Protein AF-A0A964D6T7-F1 (afdb_monomer)

Foldseek 3Di:
DPPVLVVLVVLQQLDDPVLSVVLCVQCPDLVVDPALVSVCVQQQLAFDWDDDPPDTDGHHRRPNYDPSNLVSLLNSLVRNCVRDVDAPSNVQLVVCCVVPNNVVSSSVSSSVVSRVSSCCVVVVDHDDRPPDDPPPDPPPPPDDPDDPDDPVNVVVVCVVVPDDDDDPDDD

pLDDT: mean 71.52, std 14.64, range [34.94, 91.56]

Sequence (171 aa):
MRYCTYRTYSVLPGIGFVTGSTELAEIGNIKDFKTPDKLAAWTGIVSSVYQSADKLNTGKIARRGSKHLRWILVEIAQASIKVKRRTKFTTFFQRIKTRQGFKKAIVALARKILCILHHFLTNIEPYKENDETPIKNLKLPKDKVSNIMTADEMIKILSDAGYVVSKPVMG

Solvent-accessible surface area (backbone atoms only — not comparable to full-atom values): 10331 Å² total; per-residue (Å²): 143,78,69,68,62,55,64,56,56,54,62,46,74,35,48,48,74,67,56,46,52,51,48,48,63,73,61,59,62,68,79,80,44,90,44,47,64,55,46,37,51,53,43,18,59,36,61,30,72,48,75,52,103,90,46,82,45,79,54,62,63,48,69,77,23,53,69,65,58,41,49,45,39,45,50,28,36,54,36,28,44,69,77,40,84,85,38,76,64,34,56,52,31,49,63,36,26,79,76,66,33,63,74,56,16,42,45,54,40,22,45,51,51,52,36,52,48,46,52,34,73,71,67,72,55,76,81,74,82,72,88,58,74,81,74,73,73,80,75,68,77,89,67,74,98,77,72,94,74,51,73,68,59,53,52,50,55,40,44,76,72,69,49,89,87,76,80,82,82,82,128

Mean predicted aligned error: 15.22 Å

Structure (mmCIF, N/CA/C/O backbone):
data_AF-A0A964D6T7-F1
#
_entry.id   AF-A0A964D6T7-F1
#
loop_
_atom_site.group_PDB
_atom_site.id
_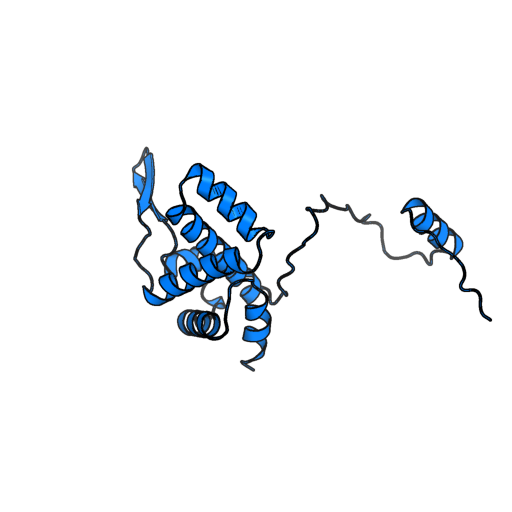atom_site.type_symbol
_atom_site.label_atom_id
_atom_site.label_alt_id
_atom_site.label_comp_id
_atom_site.label_asym_id
_atom_site.label_entity_id
_atom_site.label_seq_id
_atom_site.pdbx_PDB_ins_code
_atom_site.Cartn_x
_atom_site.Cartn_y
_atom_site.Cartn_z
_atom_site.occupancy
_atom_site.B_iso_or_equiv
_atom_site.auth_seq_id
_atom_site.auth_comp_id
_atom_site.auth_asym_id
_atom_site.auth_atom_id
_atom_site.pdbx_PDB_model_num
ATOM 1 N N . MET A 1 1 ? 11.730 -16.625 -19.077 1.00 40.66 1 MET A N 1
ATOM 2 C CA . MET A 1 1 ? 11.435 -15.177 -19.206 1.00 40.66 1 MET A CA 1
ATOM 3 C C . MET A 1 1 ? 10.850 -14.623 -17.892 1.00 40.66 1 MET A C 1
ATOM 5 O O . MET A 1 1 ? 9.693 -14.243 -17.852 1.00 40.66 1 MET A O 1
ATOM 9 N N . ARG A 1 2 ? 11.605 -14.644 -16.776 1.00 37.12 2 ARG A N 1
ATOM 10 C CA . ARG A 1 2 ? 11.097 -14.283 -15.424 1.00 37.12 2 ARG A CA 1
ATOM 11 C C . ARG A 1 2 ? 11.781 -13.060 -14.784 1.00 37.12 2 ARG A C 1
ATOM 13 O O . ARG A 1 2 ? 11.331 -12.589 -13.753 1.00 37.12 2 ARG A O 1
ATOM 20 N N . TYR A 1 3 ? 12.829 -12.515 -15.409 1.00 37.66 3 TYR A N 1
ATOM 21 C CA . TYR A 1 3 ? 13.663 -11.458 -14.815 1.00 37.66 3 TYR A CA 1
ATOM 22 C C . TYR A 1 3 ? 13.250 -10.024 -15.197 1.00 37.66 3 TYR A C 1
ATOM 24 O O . TYR A 1 3 ? 13.625 -9.076 -14.514 1.00 37.66 3 TYR A O 1
ATOM 32 N N . CYS A 1 4 ? 12.447 -9.841 -16.255 1.00 44.97 4 CYS A N 1
ATOM 33 C CA . CYS A 1 4 ? 12.039 -8.506 -16.718 1.00 44.97 4 CYS A CA 1
ATOM 34 C C . CYS A 1 4 ? 11.022 -7.843 -15.768 1.00 44.97 4 CYS A C 1
ATOM 36 O O . CYS A 1 4 ? 11.041 -6.630 -15.579 1.00 44.97 4 CYS A O 1
ATOM 38 N N . THR A 1 5 ? 10.191 -8.644 -15.092 1.00 51.50 5 THR A N 1
ATOM 39 C CA . THR A 1 5 ? 9.150 -8.162 -14.174 1.00 51.50 5 THR A CA 1
ATOM 40 C C . THR A 1 5 ? 9.734 -7.411 -12.976 1.00 51.50 5 THR A C 1
ATOM 42 O O . THR A 1 5 ? 9.203 -6.376 -12.585 1.00 51.50 5 THR A O 1
ATOM 45 N N . TYR A 1 6 ? 10.864 -7.879 -12.430 1.00 53.28 6 TYR A N 1
ATOM 46 C CA . TYR A 1 6 ? 11.505 -7.266 -11.261 1.00 53.28 6 TYR A CA 1
ATOM 47 C C . TYR A 1 6 ? 12.082 -5.868 -11.558 1.00 53.28 6 TYR A C 1
ATOM 49 O O . TYR A 1 6 ? 12.029 -4.968 -10.714 1.00 53.28 6 TYR A O 1
ATOM 57 N N . ARG A 1 7 ? 12.602 -5.653 -12.775 1.00 51.41 7 ARG A N 1
ATOM 58 C CA . ARG A 1 7 ? 13.168 -4.356 -13.176 1.00 51.41 7 ARG A CA 1
ATOM 59 C C . ARG A 1 7 ? 12.097 -3.263 -13.204 1.00 51.41 7 ARG A C 1
ATOM 61 O O . ARG A 1 7 ? 12.364 -2.150 -12.769 1.00 51.41 7 ARG A O 1
ATOM 68 N N . THR A 1 8 ? 10.882 -3.602 -13.634 1.00 54.16 8 THR A N 1
ATOM 69 C CA . THR A 1 8 ? 9.719 -2.699 -13.601 1.00 54.16 8 THR A CA 1
ATOM 70 C C . THR A 1 8 ? 9.175 -2.525 -12.178 1.00 54.16 8 THR A C 1
ATOM 72 O O . THR A 1 8 ? 8.768 -1.431 -11.796 1.00 54.16 8 THR A O 1
ATOM 75 N N . TYR A 1 9 ? 9.237 -3.582 -11.364 1.00 59.66 9 TYR A N 1
ATOM 76 C CA . TYR A 1 9 ? 8.823 -3.590 -9.956 1.00 59.66 9 TYR A CA 1
ATOM 77 C C . TYR A 1 9 ? 9.661 -2.643 -9.073 1.00 59.66 9 TYR A C 1
ATOM 79 O O . TYR A 1 9 ? 9.140 -1.996 -8.168 1.00 59.66 9 TYR A O 1
ATOM 87 N N . SER A 1 10 ? 10.953 -2.510 -9.387 1.00 59.25 10 SER A N 1
ATOM 88 C CA . SER A 1 10 ? 11.923 -1.667 -8.667 1.00 59.25 10 SER A CA 1
ATOM 89 C C . SER A 1 10 ? 11.761 -0.160 -8.910 1.00 59.25 10 SER A C 1
ATOM 91 O O . SER A 1 10 ? 12.436 0.639 -8.266 1.00 59.25 10 SER A O 1
ATOM 93 N N . VAL A 1 11 ? 10.895 0.253 -9.844 1.00 60.75 11 VAL A N 1
ATOM 94 C CA . VAL A 1 11 ? 10.669 1.675 -10.167 1.00 60.75 11 VAL A CA 1
ATOM 95 C C . VAL A 1 11 ? 9.814 2.364 -9.092 1.00 60.75 11 VAL A C 1
ATOM 97 O O . VAL A 1 11 ? 9.846 3.588 -8.955 1.00 60.75 11 VAL A O 1
ATOM 100 N N . LEU A 1 12 ? 9.061 1.596 -8.295 1.00 66.94 12 LEU A N 1
ATOM 101 C CA . LEU A 1 12 ? 8.277 2.150 -7.197 1.00 66.94 12 LEU A CA 1
ATOM 102 C C . LEU A 1 12 ? 9.190 2.521 -6.012 1.00 66.94 12 LEU A C 1
ATOM 104 O O . LEU A 1 12 ? 9.906 1.665 -5.485 1.00 66.94 12 LEU A O 1
ATOM 108 N N . PRO A 1 13 ? 9.156 3.782 -5.543 1.00 66.00 13 PRO A N 1
ATOM 109 C CA . PRO A 1 13 ? 9.958 4.206 -4.404 1.00 66.00 13 PRO A CA 1
ATOM 110 C C . PRO A 1 13 ? 9.546 3.416 -3.158 1.00 66.00 13 PRO A C 1
ATOM 112 O O . PRO A 1 13 ? 8.362 3.325 -2.858 1.00 66.00 13 PRO A O 1
ATOM 115 N N . GLY A 1 14 ? 10.519 2.875 -2.421 1.00 65.25 14 GLY A N 1
ATOM 116 C CA . GLY A 1 14 ? 10.283 2.118 -1.184 1.00 65.25 14 GLY A CA 1
ATOM 117 C C . GLY A 1 14 ? 10.227 0.598 -1.343 1.00 65.25 14 GLY A C 1
ATOM 118 O O . GLY A 1 14 ? 10.168 -0.105 -0.336 1.00 65.25 14 GLY A O 1
ATOM 119 N N . ILE A 1 15 ? 10.293 0.080 -2.570 1.00 72.25 15 ILE A N 1
ATOM 120 C CA . ILE A 1 15 ? 10.416 -1.356 -2.822 1.00 72.25 15 ILE A CA 1
ATOM 121 C C . ILE A 1 15 ? 11.897 -1.724 -2.956 1.00 72.25 15 ILE A C 1
ATOM 123 O O . ILE A 1 15 ? 12.601 -1.207 -3.819 1.00 72.25 15 ILE A O 1
ATOM 127 N N . GLY A 1 16 ? 12.368 -2.618 -2.086 1.00 67.50 16 GLY A N 1
ATOM 128 C CA . GLY A 1 16 ? 13.702 -3.209 -2.168 1.00 67.50 16 GLY A CA 1
ATOM 129 C C . GLY A 1 16 ? 13.670 -4.578 -2.848 1.00 67.50 16 GLY A C 1
ATOM 130 O O . GLY A 1 16 ? 12.607 -5.170 -3.031 1.00 67.50 16 GLY A O 1
ATOM 131 N N . PHE A 1 17 ? 14.849 -5.117 -3.164 1.00 65.06 17 PHE A N 1
ATOM 132 C CA . PHE A 1 17 ? 14.971 -6.416 -3.837 1.00 65.06 17 PHE A CA 1
ATOM 133 C C . PHE A 1 17 ? 14.304 -7.555 -3.080 1.00 65.06 17 PHE A C 1
ATOM 135 O O . PHE A 1 17 ? 13.515 -8.309 -3.649 1.00 65.06 17 PHE A O 1
ATOM 142 N N . VAL A 1 18 ? 14.575 -7.642 -1.782 1.00 68.69 18 VAL A N 1
ATOM 143 C CA . VAL A 1 18 ? 14.051 -8.711 -0.931 1.00 68.69 18 VAL A CA 1
ATOM 144 C C . VAL A 1 18 ? 12.543 -8.568 -0.754 1.00 68.69 18 VAL A C 1
ATOM 146 O O . VAL A 1 18 ? 11.806 -9.515 -1.000 1.00 68.69 18 VAL A O 1
ATOM 149 N N . THR A 1 19 ? 12.063 -7.374 -0.395 1.00 72.25 19 THR A N 1
ATOM 150 C CA . THR A 1 19 ? 10.634 -7.148 -0.147 1.00 72.25 19 THR A CA 1
ATOM 151 C C . THR A 1 19 ? 9.798 -7.342 -1.405 1.00 72.25 19 THR A C 1
ATOM 153 O O . THR A 1 19 ? 8.757 -7.991 -1.340 1.00 72.25 19 THR A O 1
ATOM 156 N N . GLY A 1 20 ? 10.276 -6.863 -2.555 1.00 71.56 20 GLY A N 1
ATOM 157 C CA . GLY A 1 20 ? 9.567 -7.038 -3.816 1.00 71.56 20 GLY A CA 1
ATOM 158 C C . GLY A 1 20 ? 9.584 -8.465 -4.350 1.00 71.56 20 GLY A C 1
ATOM 159 O O . GLY A 1 20 ? 8.570 -8.934 -4.860 1.00 71.56 20 GLY A O 1
ATOM 160 N N . SER A 1 21 ? 10.696 -9.186 -4.183 1.00 68.94 21 SER A N 1
ATOM 161 C CA . SER A 1 21 ? 10.772 -10.598 -4.579 1.00 68.94 21 SER A CA 1
ATOM 162 C C . SER A 1 21 ? 9.848 -11.467 -3.731 1.00 68.94 21 SER A C 1
ATOM 164 O O . SER A 1 21 ? 9.140 -12.309 -4.277 1.00 68.94 21 SER A O 1
ATOM 166 N N . THR A 1 22 ? 9.805 -11.237 -2.416 1.00 75.12 22 THR A N 1
ATOM 167 C CA . THR A 1 22 ? 8.916 -11.979 -1.514 1.00 75.12 22 THR A CA 1
ATOM 168 C C . THR A 1 22 ? 7.448 -11.657 -1.777 1.00 75.12 22 THR A C 1
ATOM 170 O O . THR A 1 22 ? 6.625 -12.565 -1.823 1.00 75.12 22 THR A O 1
ATOM 173 N N . GLU A 1 23 ? 7.103 -10.388 -2.007 1.00 77.06 23 GLU A N 1
ATOM 174 C CA . GLU A 1 23 ? 5.733 -10.001 -2.362 1.00 77.06 23 GLU A CA 1
ATOM 175 C C . GLU A 1 23 ? 5.283 -10.652 -3.679 1.00 77.06 23 GLU A C 1
ATOM 177 O O . GLU A 1 23 ? 4.196 -11.225 -3.745 1.00 77.06 23 GLU A O 1
ATOM 182 N N . LEU A 1 24 ? 6.136 -10.641 -4.707 1.00 75.81 24 LEU A N 1
ATOM 183 C CA . LEU A 1 24 ? 5.826 -11.270 -5.990 1.00 75.81 24 LEU A CA 1
ATOM 184 C C . LEU A 1 24 ? 5.732 -12.800 -5.879 1.00 75.81 24 LEU A C 1
ATOM 186 O O . LEU A 1 24 ? 4.875 -13.404 -6.523 1.00 75.81 24 LEU A O 1
ATOM 190 N N . ALA A 1 25 ? 6.578 -13.421 -5.053 1.00 79.50 25 ALA A N 1
ATOM 191 C CA . ALA A 1 25 ? 6.532 -14.857 -4.785 1.00 79.50 25 ALA A CA 1
ATOM 192 C C . ALA A 1 25 ? 5.236 -15.270 -4.068 1.00 79.50 25 ALA A C 1
ATOM 194 O O . ALA A 1 25 ? 4.655 -16.294 -4.414 1.00 79.50 25 ALA A O 1
ATOM 195 N N . GLU A 1 26 ? 4.763 -14.459 -3.119 1.00 79.88 26 GLU A N 1
ATOM 196 C CA . GLU A 1 26 ? 3.508 -14.696 -2.395 1.00 79.88 26 GLU A CA 1
ATOM 197 C C . GLU A 1 26 ? 2.277 -14.491 -3.287 1.00 79.88 26 GLU A C 1
ATOM 199 O O . GLU A 1 26 ? 1.319 -15.256 -3.198 1.00 79.88 26 GLU A O 1
ATOM 204 N N . ILE A 1 27 ? 2.280 -13.464 -4.145 1.00 79.62 27 ILE A N 1
ATOM 205 C CA . ILE A 1 27 ? 1.154 -13.178 -5.050 1.00 79.62 27 ILE A CA 1
ATOM 206 C C . ILE A 1 27 ? 1.074 -14.214 -6.180 1.00 79.62 27 ILE A C 1
ATOM 208 O O . ILE A 1 27 ? -0.023 -14.578 -6.605 1.00 79.62 27 ILE A O 1
ATOM 212 N N . GLY A 1 28 ? 2.217 -14.674 -6.694 1.00 80.50 28 GLY A N 1
ATOM 213 C CA . GLY A 1 28 ? 2.267 -15.591 -7.827 1.00 80.50 28 GLY A CA 1
ATOM 214 C C . GLY A 1 28 ? 1.758 -14.933 -9.113 1.00 80.50 28 GLY A C 1
ATOM 215 O O . GLY A 1 28 ? 2.404 -14.038 -9.664 1.00 80.50 28 GLY A O 1
ATOM 216 N N . ASN A 1 29 ? 0.611 -15.388 -9.628 1.00 80.50 29 ASN A N 1
ATOM 217 C CA . ASN A 1 29 ? 0.040 -14.867 -10.868 1.00 80.50 29 ASN A CA 1
ATOM 218 C C . ASN A 1 29 ? -0.932 -13.707 -10.607 1.00 80.50 29 ASN A C 1
ATOM 220 O O . ASN A 1 29 ? -2.089 -13.890 -10.237 1.00 80.50 29 ASN A O 1
ATOM 224 N N . ILE A 1 30 ? -0.487 -12.485 -10.900 1.00 76.88 30 ILE A N 1
ATOM 225 C CA . ILE A 1 30 ? -1.305 -11.274 -10.749 1.00 76.88 30 ILE A CA 1
ATOM 226 C C . ILE A 1 30 ? -2.604 -11.301 -11.580 1.00 76.88 30 ILE A C 1
ATOM 228 O O . ILE A 1 30 ? -3.581 -10.651 -11.208 1.00 76.88 30 ILE A O 1
ATOM 232 N N . LYS A 1 31 ? -2.635 -12.062 -12.688 1.00 76.69 31 LYS A N 1
ATOM 233 C CA . LYS A 1 31 ? -3.789 -12.139 -13.601 1.00 76.69 31 LYS A CA 1
ATOM 234 C C . LYS A 1 31 ? -5.008 -12.809 -12.965 1.00 76.69 31 LYS A C 1
ATOM 236 O O . LYS A 1 31 ? -6.125 -12.593 -13.433 1.00 76.69 31 LYS A O 1
ATOM 241 N N . ASP A 1 32 ? -4.814 -13.557 -11.882 1.00 81.00 32 ASP A N 1
ATOM 242 C CA . ASP A 1 32 ? -5.903 -14.199 -11.140 1.00 81.00 32 ASP A CA 1
ATOM 243 C C . ASP A 1 32 ? -6.781 -13.146 -10.433 1.00 81.00 32 ASP A C 1
ATOM 245 O O . ASP A 1 32 ? -7.976 -13.343 -10.182 1.00 81.00 32 ASP A O 1
ATOM 249 N N . PHE A 1 33 ? -6.222 -11.958 -10.187 1.00 82.81 33 PHE A N 1
ATOM 250 C CA . PHE A 1 33 ? -6.919 -10.829 -9.593 1.00 82.81 33 PHE A CA 1
ATOM 251 C C . PHE A 1 33 ? -7.428 -9.884 -10.686 1.00 82.81 33 PHE A C 1
ATOM 253 O O . PHE A 1 33 ? -6.718 -8.996 -11.144 1.00 82.81 33 PHE A O 1
ATOM 260 N N . LYS A 1 34 ? -8.707 -10.008 -11.062 1.00 81.56 34 LYS A N 1
ATOM 261 C CA . LYS A 1 34 ? -9.342 -9.111 -12.059 1.00 81.56 34 LYS A CA 1
ATOM 262 C C . LYS A 1 34 ? -9.369 -7.631 -11.652 1.00 81.56 34 LYS A C 1
ATOM 264 O O . LYS A 1 34 ? -9.499 -6.761 -12.501 1.00 81.56 34 LYS A O 1
ATOM 269 N N . THR A 1 35 ? -9.313 -7.344 -10.353 1.00 84.62 35 THR A N 1
ATOM 270 C CA . THR A 1 35 ? -9.430 -5.984 -9.808 1.00 84.62 35 THR A CA 1
ATOM 271 C C . THR A 1 35 ? -8.445 -5.790 -8.658 1.00 84.62 35 THR A C 1
ATOM 273 O O . THR A 1 35 ? -8.312 -6.708 -7.838 1.00 84.62 35 THR A O 1
ATOM 276 N N . PRO A 1 36 ? -7.861 -4.591 -8.499 1.00 83.44 36 PRO A N 1
ATOM 277 C CA . PRO A 1 36 ? -6.925 -4.280 -7.414 1.00 83.44 36 PRO A CA 1
ATOM 278 C C . PRO A 1 36 ? -7.557 -4.453 -6.025 1.00 83.44 36 PRO A C 1
ATOM 280 O O . PRO A 1 36 ? -6.880 -4.829 -5.072 1.00 83.44 36 PRO A O 1
ATOM 283 N N . ASP A 1 37 ? -8.869 -4.239 -5.897 1.00 83.38 37 ASP A N 1
ATOM 284 C CA . ASP A 1 37 ? -9.580 -4.407 -4.628 1.00 83.38 37 ASP A CA 1
ATOM 285 C C . ASP A 1 37 ? -9.656 -5.868 -4.181 1.00 83.38 37 ASP A C 1
ATOM 287 O O . ASP A 1 37 ? -9.572 -6.144 -2.985 1.00 83.38 37 ASP A O 1
ATOM 291 N N . LYS A 1 38 ? -9.741 -6.813 -5.128 1.00 84.94 38 LYS A N 1
ATOM 292 C CA . LYS A 1 38 ? -9.671 -8.251 -4.826 1.00 84.94 38 LYS A CA 1
ATOM 293 C C . LYS A 1 38 ? -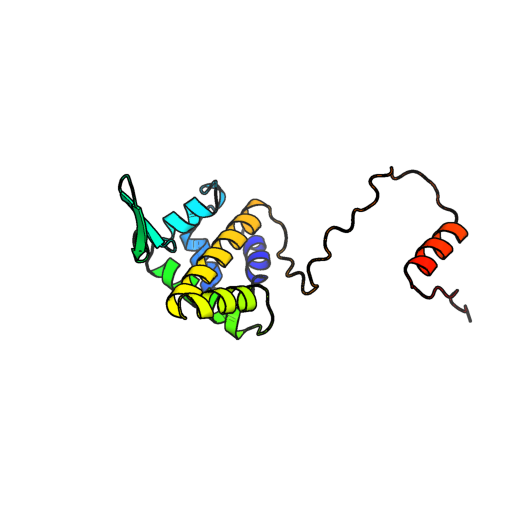8.289 -8.629 -4.314 1.00 84.94 38 LYS A C 1
ATOM 295 O O . LYS A 1 38 ? -8.201 -9.351 -3.326 1.00 84.94 38 LYS A O 1
ATOM 300 N N . LEU A 1 39 ? -7.235 -8.088 -4.927 1.00 84.75 39 LEU A N 1
ATOM 301 C CA . LEU A 1 39 ? -5.871 -8.269 -4.438 1.00 84.75 39 LEU A CA 1
ATOM 302 C C . LEU A 1 39 ? -5.724 -7.682 -3.026 1.00 84.75 39 LEU A C 1
ATOM 304 O O . LEU A 1 39 ? -5.269 -8.368 -2.120 1.00 84.75 39 LEU A O 1
ATOM 308 N N . ALA A 1 40 ? -6.190 -6.453 -2.793 1.00 84.06 40 ALA A N 1
ATOM 309 C CA . ALA A 1 40 ? -6.117 -5.812 -1.480 1.00 84.06 40 ALA A CA 1
ATOM 310 C C . ALA A 1 40 ? -6.926 -6.548 -0.392 1.00 84.06 40 ALA A C 1
ATOM 312 O O . ALA A 1 40 ? -6.505 -6.616 0.769 1.00 84.06 40 ALA A O 1
ATOM 313 N N . ALA A 1 41 ? -8.088 -7.100 -0.748 1.00 83.19 41 ALA A N 1
ATOM 314 C CA . ALA A 1 41 ? -8.885 -7.932 0.147 1.00 83.19 41 ALA A CA 1
ATOM 315 C C . ALA A 1 41 ? -8.168 -9.253 0.465 1.00 83.19 41 ALA A C 1
ATOM 317 O O . ALA A 1 41 ? -8.122 -9.649 1.631 1.00 83.19 41 ALA A O 1
ATOM 318 N N . TRP A 1 42 ? -7.555 -9.882 -0.544 1.00 84.19 42 TRP A N 1
ATOM 319 C CA . TRP A 1 42 ? -6.789 -11.121 -0.405 1.00 84.19 42 TRP A CA 1
ATOM 320 C C . TRP A 1 42 ? -5.531 -10.941 0.457 1.00 84.19 42 TRP A C 1
ATOM 322 O O . TRP A 1 42 ? -5.300 -11.729 1.372 1.00 84.19 42 TRP A O 1
ATOM 332 N N . THR A 1 43 ? -4.779 -9.847 0.280 1.00 81.50 43 THR A N 1
ATOM 333 C CA . THR A 1 43 ? -3.641 -9.508 1.161 1.00 81.50 43 THR A CA 1
ATOM 334 C C . THR A 1 43 ? -4.084 -9.121 2.576 1.00 81.50 43 THR A C 1
ATOM 336 O O . THR A 1 43 ? -3.299 -9.134 3.528 1.00 81.50 43 THR A O 1
ATOM 339 N N . GLY A 1 44 ? -5.364 -8.784 2.751 1.00 81.69 44 GLY A N 1
ATOM 340 C CA . GLY A 1 44 ? -5.933 -8.387 4.030 1.00 81.69 44 GLY A CA 1
ATOM 341 C C . GLY A 1 44 ? -5.450 -7.016 4.498 1.00 81.69 44 GLY A C 1
ATOM 342 O O . GLY A 1 44 ? -5.441 -6.773 5.706 1.00 81.69 44 GLY A O 1
ATOM 343 N N . ILE A 1 45 ? -5.037 -6.125 3.590 1.00 81.56 45 ILE A N 1
ATOM 344 C CA . ILE A 1 45 ? -4.644 -4.743 3.927 1.00 81.56 45 ILE A CA 1
ATOM 345 C C . ILE A 1 45 ? -5.835 -3.772 3.976 1.00 81.56 45 ILE A C 1
ATOM 347 O O . ILE A 1 45 ? -5.706 -2.612 4.366 1.00 81.56 45 ILE A O 1
ATOM 351 N N . VAL A 1 46 ? -7.020 -4.261 3.614 1.00 75.56 46 VAL A N 1
ATOM 352 C CA . VAL A 1 46 ? -8.284 -3.523 3.644 1.00 75.56 46 VAL A CA 1
ATOM 353 C C . VAL A 1 46 ? -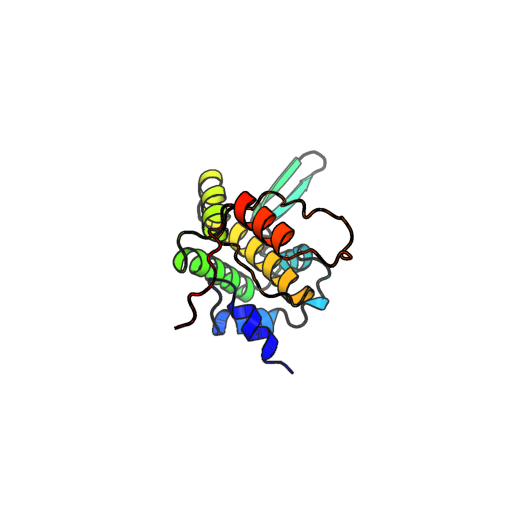8.855 -3.479 5.066 1.00 75.56 46 VAL A C 1
ATOM 355 O O . VAL A 1 46 ? -8.745 -4.433 5.841 1.00 75.56 46 VAL A O 1
ATOM 358 N N . SER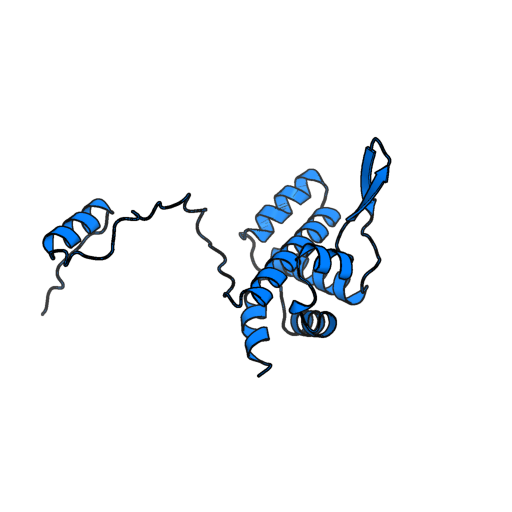 A 1 47 ? -9.468 -2.352 5.429 1.00 63.12 47 SER A N 1
ATOM 359 C CA . SER A 1 47 ? -10.262 -2.223 6.651 1.00 63.12 47 SER A CA 1
ATOM 360 C C . SER A 1 47 ? -11.532 -3.063 6.549 1.00 63.12 47 SER A C 1
ATOM 362 O O . SER A 1 47 ? -12.230 -2.999 5.543 1.00 63.12 47 SER A O 1
ATOM 364 N N . SER A 1 48 ? -11.853 -3.817 7.596 1.00 57.81 48 SER A N 1
ATOM 365 C CA . SER A 1 48 ? -13.118 -4.543 7.691 1.00 57.81 48 SER A CA 1
ATOM 366 C C . SER A 1 48 ? -14.269 -3.544 7.662 1.00 57.81 48 SER A C 1
ATOM 368 O O . SER A 1 48 ? -14.290 -2.619 8.471 1.00 57.81 48 SER A O 1
ATOM 370 N N . VAL A 1 49 ? -15.219 -3.720 6.751 1.00 59.12 49 VAL A N 1
ATOM 371 C CA . VAL A 1 49 ? -16.450 -2.924 6.713 1.00 59.12 49 VAL A CA 1
ATOM 372 C C . VAL A 1 49 ? -17.557 -3.762 7.342 1.00 59.12 49 VAL A C 1
ATOM 374 O O . VAL A 1 49 ? -17.782 -4.893 6.923 1.00 59.12 49 VAL A O 1
ATOM 377 N N . TYR A 1 50 ? -18.204 -3.222 8.370 1.00 52.34 50 TYR A N 1
ATOM 378 C CA . TYR A 1 50 ? -19.422 -3.765 8.960 1.00 52.34 50 TYR A CA 1
ATOM 379 C C . TYR A 1 50 ? -20.583 -2.893 8.491 1.00 52.34 50 TYR A C 1
ATOM 381 O O . TYR A 1 50 ? -20.662 -1.719 8.852 1.00 52.34 50 TYR A O 1
ATOM 389 N N . GLN A 1 51 ? -21.449 -3.461 7.658 1.00 43.28 51 GLN A N 1
ATOM 390 C CA . GLN A 1 51 ? -22.653 -2.806 7.163 1.00 43.28 51 GLN A CA 1
ATOM 391 C C . GLN A 1 51 ? -23.862 -3.473 7.821 1.00 43.28 51 GLN A C 1
ATOM 393 O O . GLN A 1 51 ? -24.167 -4.625 7.521 1.00 43.28 51 GLN A O 1
ATOM 398 N N . SER A 1 52 ? -24.519 -2.770 8.742 1.00 60.09 52 SER A N 1
ATOM 399 C CA . SER A 1 52 ? -25.896 -3.080 9.143 1.00 60.09 52 SER A CA 1
ATOM 400 C C . SER A 1 52 ? -26.848 -2.211 8.318 1.00 60.09 52 SER A C 1
ATOM 402 O O . SER A 1 52 ? -26.410 -1.205 7.762 1.00 60.09 52 SER A O 1
ATOM 404 N N . ALA A 1 53 ? -28.122 -2.607 8.212 1.00 55.53 53 ALA A N 1
ATOM 405 C CA . ALA A 1 53 ? -29.117 -2.049 7.283 1.00 55.53 53 ALA A CA 1
ATOM 406 C C . ALA A 1 53 ? -29.188 -0.507 7.215 1.00 55.53 53 ALA A C 1
ATOM 408 O O . ALA A 1 53 ? -29.591 0.017 6.186 1.00 55.53 53 ALA A O 1
ATOM 409 N N . ASP A 1 54 ? -28.743 0.201 8.260 1.00 61.53 54 ASP A N 1
ATOM 410 C CA . ASP A 1 54 ? -28.788 1.664 8.347 1.00 61.53 54 ASP A CA 1
ATOM 411 C C . ASP A 1 54 ? -27.438 2.331 8.722 1.00 61.53 54 ASP A C 1
ATOM 413 O O . ASP A 1 54 ? -27.345 3.550 8.852 1.00 61.53 54 ASP A O 1
ATOM 417 N N . LYS A 1 55 ? -26.346 1.565 8.912 1.00 53.12 55 LYS A N 1
ATOM 418 C CA . LYS A 1 55 ? -25.025 2.123 9.284 1.00 53.12 55 LYS A CA 1
ATOM 419 C C . LYS A 1 55 ? -23.844 1.395 8.641 1.00 53.12 55 LYS A C 1
ATOM 421 O O . LYS A 1 55 ? -23.668 0.185 8.780 1.00 53.12 55 LYS A O 1
ATOM 426 N N . LEU A 1 56 ? -22.961 2.186 8.026 1.00 66.06 56 LEU A N 1
ATOM 427 C CA . LEU A 1 56 ? -21.656 1.767 7.512 1.00 66.06 56 LEU A CA 1
ATOM 428 C C . LEU A 1 56 ? -20.553 2.066 8.532 1.00 66.06 56 LEU A C 1
ATOM 430 O O . LEU A 1 56 ? -20.066 3.193 8.629 1.00 66.06 56 LEU A O 1
ATOM 434 N N . ASN A 1 57 ? -20.108 1.043 9.259 1.00 61.50 57 ASN A N 1
ATOM 435 C CA . ASN A 1 57 ? -19.015 1.159 10.220 1.00 61.50 57 ASN A CA 1
ATOM 436 C C . ASN A 1 57 ? -17.731 0.526 9.668 1.00 61.50 57 ASN A C 1
ATOM 438 O O . ASN A 1 57 ? -17.640 -0.681 9.454 1.00 61.50 57 ASN A O 1
ATOM 442 N N . THR A 1 58 ? -16.691 1.340 9.477 1.00 67.62 58 THR A N 1
ATOM 443 C CA . THR A 1 58 ? -15.355 0.846 9.106 1.00 67.62 58 THR A CA 1
ATOM 444 C C . THR A 1 58 ? -14.558 0.487 10.363 1.00 67.62 58 THR A C 1
ATOM 446 O O . THR A 1 58 ? -14.218 1.354 11.167 1.00 67.62 58 THR A O 1
ATOM 449 N N . GLY A 1 59 ? -14.261 -0.801 10.532 1.00 68.62 59 GLY A N 1
ATOM 450 C CA . GLY A 1 59 ? -13.564 -1.379 11.677 1.00 68.62 59 GLY A CA 1
ATOM 451 C C . GLY A 1 59 ? -12.063 -1.617 11.460 1.00 68.62 59 GLY A C 1
ATOM 452 O O . GLY A 1 59 ? -11.389 -0.957 10.668 1.00 68.62 59 GLY A O 1
ATOM 453 N N . LYS A 1 60 ? -11.515 -2.578 12.215 1.00 72.50 60 LYS A N 1
ATOM 454 C CA . LYS A 1 60 ? -10.090 -2.963 12.177 1.00 72.50 60 LYS A CA 1
ATOM 455 C C . LYS A 1 60 ? -9.718 -3.606 10.833 1.00 72.50 60 LYS A C 1
ATOM 457 O O . LYS A 1 60 ? -10.576 -4.028 10.072 1.00 72.50 60 LYS A O 1
ATOM 462 N N . ILE A 1 61 ? -8.421 -3.703 10.548 1.00 73.50 61 ILE A N 1
ATOM 463 C CA . ILE A 1 61 ? -7.892 -4.355 9.339 1.00 73.50 61 ILE A CA 1
ATOM 464 C C . ILE A 1 61 ? -8.403 -5.804 9.259 1.00 73.50 61 ILE A C 1
ATOM 466 O O . ILE A 1 61 ? -8.322 -6.530 10.251 1.00 73.50 61 ILE A O 1
ATOM 470 N N . ALA A 1 62 ? -8.882 -6.234 8.089 1.00 66.81 62 ALA A N 1
ATOM 471 C CA . ALA A 1 62 ? -9.694 -7.440 7.898 1.00 66.81 62 ALA A CA 1
ATOM 472 C C . ALA A 1 62 ? -9.004 -8.789 8.203 1.00 66.81 62 ALA A C 1
ATOM 474 O O . ALA A 1 62 ? -9.647 -9.820 8.081 1.00 66.81 62 ALA A O 1
ATOM 475 N N . ARG A 1 63 ? -7.723 -8.816 8.610 1.00 71.69 63 ARG A N 1
ATOM 476 C CA . ARG A 1 63 ? -6.951 -9.993 9.099 1.00 71.69 63 ARG A CA 1
ATOM 477 C C . ARG A 1 63 ? -6.979 -11.308 8.294 1.00 71.69 63 ARG A C 1
ATOM 479 O O . ARG A 1 63 ? -6.185 -12.169 8.629 1.00 71.69 63 ARG A O 1
ATOM 486 N N . ARG A 1 64 ? -7.699 -11.401 7.175 1.00 71.94 64 ARG A N 1
ATOM 487 C CA . ARG A 1 64 ? -7.942 -12.634 6.410 1.00 71.94 64 ARG A CA 1
ATOM 488 C C . ARG A 1 64 ? -6.779 -13.111 5.522 1.00 71.94 64 ARG A C 1
ATOM 490 O O . ARG A 1 64 ? -6.759 -14.278 5.171 1.00 71.94 64 ARG A O 1
ATOM 497 N N . GLY A 1 65 ? -5.832 -12.230 5.187 1.00 74.94 65 GLY A N 1
ATOM 498 C CA . GLY A 1 65 ? -4.667 -12.538 4.341 1.00 74.94 65 GLY A CA 1
ATOM 499 C C . GLY A 1 65 ? -3.366 -12.837 5.095 1.00 74.94 65 GLY A C 1
ATOM 500 O O . GLY A 1 65 ? -3.294 -12.696 6.322 1.00 74.94 65 GLY A O 1
ATOM 501 N N . SER A 1 66 ? -2.311 -13.172 4.342 1.00 81.50 66 SER A N 1
ATOM 502 C CA . SER A 1 66 ? -0.963 -13.474 4.855 1.00 81.50 66 SER A CA 1
ATOM 503 C C . SER A 1 66 ? -0.440 -12.374 5.792 1.00 81.50 66 SER A C 1
ATOM 505 O O . SER A 1 66 ? -0.451 -11.176 5.483 1.00 81.50 66 SER A O 1
ATOM 507 N N . LYS A 1 67 ? 0.009 -12.769 6.992 1.00 83.31 67 LYS A N 1
ATOM 508 C CA . LYS A 1 67 ? 0.619 -11.843 7.964 1.00 83.31 67 LYS A CA 1
ATOM 509 C C . LYS A 1 67 ? 1.939 -11.288 7.426 1.00 83.31 67 LYS A C 1
ATOM 511 O O . LYS A 1 67 ? 2.222 -10.113 7.649 1.00 83.31 67 LYS A O 1
ATOM 516 N N . HIS A 1 68 ? 2.698 -12.123 6.717 1.00 83.62 68 HIS A N 1
ATOM 517 C CA . HIS A 1 68 ? 4.000 -11.776 6.162 1.00 83.62 68 HIS A CA 1
ATOM 518 C C . HIS A 1 68 ? 3.857 -10.738 5.045 1.00 83.62 68 HIS A C 1
ATOM 520 O O . HIS A 1 68 ? 4.447 -9.663 5.124 1.00 83.62 68 HIS A O 1
ATOM 526 N N . LEU A 1 69 ? 2.950 -10.983 4.097 1.00 82.75 69 LEU A N 1
ATOM 527 C CA . LEU A 1 69 ? 2.664 -10.065 2.992 1.00 82.75 69 LEU A CA 1
ATOM 528 C C . LEU A 1 69 ? 2.224 -8.679 3.478 1.00 82.75 69 LEU A C 1
ATOM 530 O O . LEU A 1 69 ? 2.668 -7.641 2.995 1.00 82.75 69 LEU A O 1
ATOM 534 N N . ARG A 1 70 ? 1.380 -8.649 4.508 1.00 86.94 70 ARG A N 1
ATOM 535 C CA . ARG A 1 70 ? 0.904 -7.400 5.105 1.00 86.94 70 ARG A CA 1
ATOM 536 C C . ARG A 1 70 ? 2.008 -6.630 5.822 1.00 86.94 70 ARG A C 1
ATOM 538 O O . ARG A 1 70 ? 1.990 -5.402 5.811 1.00 86.94 70 ARG A O 1
ATOM 545 N N . TRP A 1 71 ? 2.931 -7.340 6.470 1.00 87.19 71 TRP A N 1
ATOM 546 C CA . TRP A 1 71 ? 4.098 -6.730 7.098 1.00 87.19 71 TRP A CA 1
ATOM 547 C C . TRP A 1 71 ? 5.027 -6.124 6.040 1.00 87.19 71 TRP A C 1
ATOM 549 O O . TRP A 1 71 ? 5.373 -4.951 6.159 1.00 87.19 71 TRP A O 1
ATOM 559 N N . ILE A 1 72 ? 5.307 -6.859 4.958 1.00 86.81 72 ILE A N 1
ATOM 560 C CA . ILE A 1 72 ? 6.102 -6.369 3.821 1.00 86.81 72 ILE A CA 1
ATOM 561 C C . ILE A 1 72 ? 5.487 -5.100 3.222 1.00 86.81 72 ILE A C 1
ATOM 563 O O . ILE A 1 72 ? 6.178 -4.098 3.061 1.00 86.81 72 ILE A O 1
ATOM 567 N N . LEU A 1 73 ? 4.179 -5.100 2.960 1.00 85.94 73 LEU A N 1
ATOM 568 C CA . LEU A 1 73 ? 3.469 -3.939 2.413 1.00 85.94 73 LEU A CA 1
ATOM 569 C C . LEU A 1 73 ? 3.562 -2.698 3.313 1.00 85.94 73 LEU A C 1
ATOM 571 O O . LEU A 1 73 ? 3.666 -1.567 2.832 1.00 85.94 73 LEU A O 1
ATOM 575 N N . VAL A 1 74 ? 3.520 -2.898 4.631 1.00 88.75 74 VAL A N 1
ATOM 576 C CA . VAL A 1 74 ? 3.706 -1.819 5.607 1.00 88.75 74 VAL A CA 1
ATOM 577 C C . VAL A 1 74 ? 5.141 -1.296 5.573 1.00 88.75 74 VAL A C 1
ATOM 579 O O . VAL A 1 74 ? 5.328 -0.078 5.605 1.00 88.75 74 VAL A O 1
ATOM 582 N N . GLU A 1 75 ? 6.131 -2.180 5.473 1.00 88.06 75 GLU A N 1
ATOM 583 C CA . GLU A 1 75 ? 7.543 -1.801 5.386 1.00 88.06 75 GLU A CA 1
ATOM 584 C C . GLU A 1 75 ? 7.827 -1.008 4.106 1.00 88.06 75 GLU A C 1
ATOM 586 O O . GLU A 1 75 ? 8.410 0.075 4.163 1.00 88.06 75 GLU A O 1
ATOM 591 N N . ILE A 1 76 ? 7.298 -1.469 2.969 1.00 86.12 76 ILE A N 1
ATOM 592 C CA . ILE A 1 76 ? 7.370 -0.765 1.683 1.00 86.12 76 ILE A CA 1
ATOM 593 C C . ILE A 1 76 ? 6.771 0.638 1.806 1.00 86.12 76 ILE A C 1
ATOM 595 O O . ILE A 1 76 ? 7.389 1.621 1.393 1.00 8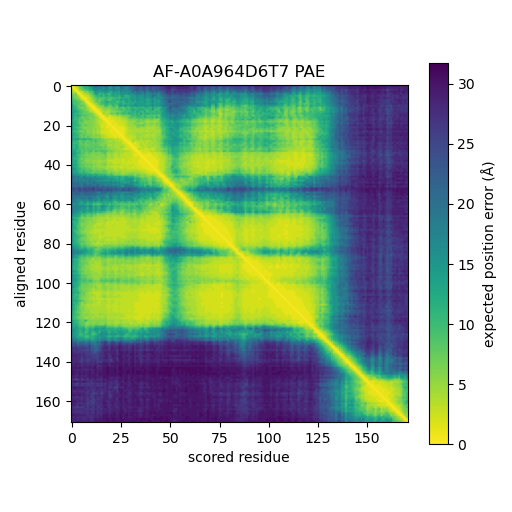6.12 76 ILE A O 1
ATOM 599 N N . ALA A 1 77 ? 5.590 0.771 2.416 1.00 87.62 77 ALA A N 1
ATOM 600 C CA . ALA A 1 77 ? 4.952 2.072 2.605 1.00 87.62 77 ALA A CA 1
ATOM 601 C C . ALA A 1 77 ? 5.786 3.010 3.494 1.00 87.62 77 ALA A C 1
ATOM 603 O O . ALA A 1 77 ? 5.893 4.202 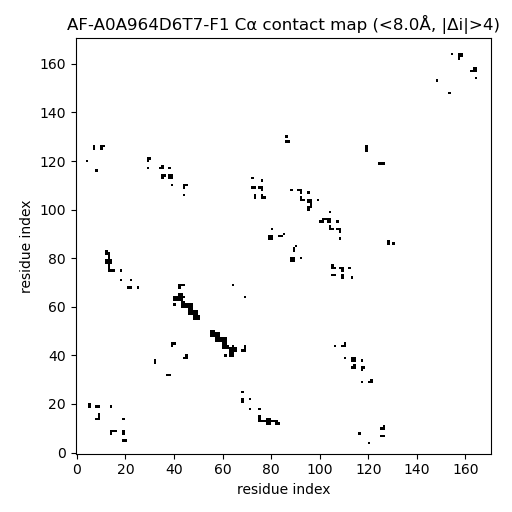3.200 1.00 87.62 77 ALA A O 1
ATOM 604 N N . GLN A 1 78 ? 6.406 2.495 4.559 1.00 88.31 78 GLN A N 1
ATOM 605 C CA . GLN A 1 78 ? 7.302 3.290 5.402 1.00 88.31 78 GLN A CA 1
ATOM 606 C C . GLN A 1 78 ? 8.567 3.719 4.656 1.00 88.31 78 GLN A C 1
ATOM 608 O O . GLN A 1 78 ? 8.953 4.890 4.730 1.00 88.31 78 GLN A O 1
ATOM 613 N N . ALA A 1 79 ? 9.189 2.800 3.919 1.00 85.81 79 ALA A N 1
ATOM 614 C CA . ALA A 1 79 ? 10.355 3.085 3.095 1.00 85.81 79 ALA A CA 1
ATOM 615 C C . ALA A 1 79 ? 10.031 4.138 2.023 1.00 85.81 79 ALA A C 1
ATOM 617 O O . ALA A 1 79 ? 10.782 5.097 1.862 1.00 85.81 79 ALA A O 1
ATOM 618 N N . SER A 1 80 ? 8.862 4.045 1.381 1.00 82.56 80 SER A N 1
ATOM 619 C CA . SER A 1 80 ? 8.396 4.994 0.353 1.00 82.56 80 SER A CA 1
ATOM 620 C C . SER A 1 80 ? 8.402 6.445 0.847 1.00 82.56 80 SER A C 1
ATOM 622 O O . SER A 1 80 ? 8.794 7.357 0.120 1.00 82.56 80 SER A O 1
ATOM 624 N N . ILE A 1 81 ? 7.992 6.661 2.102 1.00 83.69 81 ILE A N 1
ATOM 625 C CA . ILE A 1 81 ? 7.946 7.989 2.733 1.00 83.69 81 ILE A CA 1
ATOM 626 C C . ILE A 1 81 ? 9.357 8.481 3.100 1.00 83.69 81 ILE A C 1
ATOM 628 O O . ILE A 1 81 ? 9.624 9.684 3.060 1.00 83.69 81 ILE A O 1
ATOM 632 N N . LYS A 1 82 ? 10.263 7.568 3.477 1.00 80.56 82 LYS A N 1
ATOM 633 C CA . LYS A 1 82 ? 11.638 7.897 3.893 1.00 80.56 82 LYS A CA 1
ATOM 634 C C . LYS A 1 82 ? 12.544 8.234 2.706 1.00 80.56 82 LYS A C 1
ATOM 636 O O . LYS A 1 82 ? 13.324 9.176 2.810 1.00 80.56 82 LYS A O 1
ATOM 641 N N . VAL A 1 83 ? 12.431 7.492 1.602 1.00 72.00 83 VAL A N 1
ATOM 642 C CA . VAL A 1 83 ? 13.320 7.607 0.430 1.00 72.00 83 VAL A CA 1
ATOM 643 C C . VAL A 1 83 ? 13.124 8.935 -0.307 1.00 72.00 83 VAL A C 1
ATOM 645 O O . VAL A 1 83 ? 14.104 9.569 -0.687 1.00 72.00 83 VAL A O 1
ATOM 648 N N . LYS A 1 84 ? 11.878 9.399 -0.487 1.00 68.12 84 LYS A N 1
ATOM 649 C CA . LYS A 1 84 ? 11.597 10.665 -1.184 1.00 68.12 84 LYS A CA 1
ATOM 650 C C . LYS A 1 84 ? 10.599 11.540 -0.416 1.00 68.12 84 LYS A C 1
ATOM 652 O O . LYS A 1 84 ? 9.407 11.246 -0.311 1.00 68.12 84 LYS A O 1
ATOM 657 N N . ARG A 1 85 ? 11.072 12.697 0.060 1.00 61.00 85 ARG A N 1
ATOM 658 C CA . ARG A 1 85 ? 10.284 13.625 0.897 1.00 61.00 85 ARG A CA 1
ATOM 659 C C . ARG A 1 85 ? 9.229 14.456 0.144 1.00 61.00 85 ARG A C 1
ATOM 661 O O . ARG A 1 85 ? 8.412 15.093 0.801 1.00 61.00 85 ARG A O 1
ATOM 668 N N . ARG A 1 86 ? 9.194 14.442 -1.197 1.00 66.56 86 ARG A N 1
ATOM 669 C CA . ARG A 1 86 ? 8.264 15.249 -2.023 1.00 66.56 86 ARG A CA 1
ATOM 670 C C . ARG A 1 86 ? 7.571 14.454 -3.137 1.00 66.56 86 ARG A C 1
ATOM 672 O O . ARG A 1 86 ? 7.538 14.876 -4.280 1.00 66.56 86 ARG A O 1
ATOM 679 N N . THR A 1 87 ? 7.007 13.300 -2.801 1.00 75.12 87 THR A N 1
ATOM 680 C CA . THR A 1 87 ? 6.274 12.454 -3.760 1.00 75.12 87 THR A CA 1
ATOM 681 C C . THR A 1 87 ? 4.768 12.529 -3.565 1.00 75.12 87 THR A C 1
ATOM 683 O O . THR A 1 87 ? 4.271 12.900 -2.494 1.00 75.12 87 THR A O 1
ATOM 686 N N . LYS A 1 88 ? 4.008 12.069 -4.569 1.00 80.81 88 LYS A N 1
ATOM 687 C CA . LYS A 1 88 ? 2.550 11.869 -4.447 1.00 80.81 88 LYS A CA 1
ATOM 688 C C . LYS A 1 88 ? 2.196 10.913 -3.302 1.00 80.81 88 LYS A C 1
ATOM 690 O O . LYS A 1 88 ? 1.116 11.035 -2.715 1.00 80.81 88 LYS A O 1
ATOM 695 N N . PHE A 1 89 ? 3.094 9.984 -2.970 1.00 82.56 89 PHE A N 1
ATOM 696 C CA . PHE A 1 89 ? 2.967 9.094 -1.817 1.00 82.56 89 PHE A CA 1
ATOM 697 C C . PHE A 1 89 ? 3.065 9.856 -0.501 1.00 82.56 89 PHE A C 1
ATOM 699 O O . PHE A 1 89 ? 2.169 9.726 0.336 1.00 82.56 89 PHE A O 1
ATOM 706 N N . THR A 1 90 ? 4.075 10.713 -0.351 1.00 83.69 90 THR A N 1
ATOM 707 C CA . THR A 1 90 ? 4.262 11.525 0.855 1.00 83.69 90 THR A CA 1
ATOM 708 C C . THR A 1 90 ? 3.111 12.514 1.046 1.00 83.69 90 THR A C 1
ATOM 710 O O . THR A 1 90 ? 2.558 12.596 2.142 1.00 83.69 90 THR A O 1
ATOM 713 N N . THR A 1 91 ? 2.645 13.183 -0.013 1.00 86.81 91 THR A N 1
ATOM 714 C CA . THR A 1 91 ? 1.484 14.091 0.064 1.00 86.81 91 THR A CA 1
ATOM 715 C C . THR A 1 91 ? 0.200 13.354 0.449 1.00 86.81 91 THR A C 1
ATOM 717 O O . THR A 1 91 ? -0.554 13.807 1.314 1.00 86.81 91 THR A O 1
ATOM 720 N N . PHE A 1 92 ? -0.052 12.185 -0.150 1.00 86.81 92 PHE A N 1
ATOM 721 C CA . PHE A 1 92 ? -1.203 11.355 0.203 1.00 86.81 92 PHE A CA 1
ATOM 722 C C . PHE A 1 92 ? -1.135 10.893 1.661 1.00 86.81 92 PHE A C 1
ATOM 724 O O . PHE A 1 92 ? -2.126 10.994 2.386 1.00 86.81 92 PHE A O 1
ATOM 731 N N . PHE A 1 93 ? 0.038 10.437 2.097 1.00 88.06 93 PHE A N 1
ATOM 732 C CA . PHE A 1 93 ? 0.280 10.021 3.468 1.00 88.06 93 PHE A CA 1
ATOM 733 C C . PHE A 1 93 ? 0.010 11.155 4.459 1.00 88.06 93 PHE A C 1
ATOM 735 O O . PHE A 1 93 ? -0.754 10.956 5.402 1.00 88.06 93 PHE A O 1
ATOM 742 N N . GLN A 1 94 ? 0.560 12.351 4.225 1.00 88.56 94 GLN A N 1
ATOM 743 C CA . GLN A 1 94 ? 0.348 13.503 5.106 1.00 88.56 94 GLN A CA 1
ATOM 744 C C . GLN A 1 94 ? -1.136 13.881 5.191 1.00 88.56 94 GLN A C 1
ATOM 746 O O . GLN A 1 94 ? -1.653 14.062 6.292 1.00 88.56 94 GLN A O 1
ATOM 751 N N . ARG A 1 95 ? -1.857 13.886 4.061 1.00 89.88 95 ARG A N 1
ATOM 752 C CA . ARG A 1 95 ? -3.302 14.178 4.020 1.00 89.88 95 ARG A CA 1
ATOM 753 C C . ARG A 1 95 ? -4.136 13.222 4.877 1.00 89.88 95 ARG A C 1
ATOM 755 O O . ARG A 1 95 ? -5.139 13.625 5.460 1.00 89.88 95 ARG A O 1
ATOM 762 N N . ILE A 1 96 ? -3.778 11.939 4.912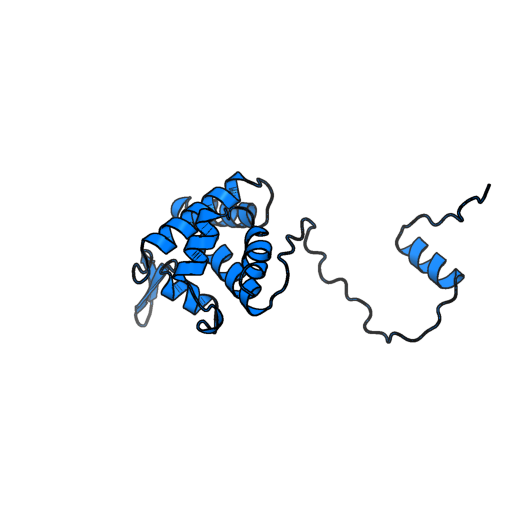 1.00 89.44 96 ILE A N 1
ATOM 763 C CA . ILE A 1 96 ? -4.487 10.954 5.743 1.00 89.44 96 ILE A CA 1
ATOM 764 C C . ILE A 1 96 ? -4.004 11.023 7.194 1.00 89.44 96 ILE A C 1
ATOM 766 O O . ILE A 1 96 ? -4.820 10.915 8.111 1.00 89.44 96 ILE A O 1
ATOM 770 N N . LYS A 1 97 ? -2.704 11.251 7.414 1.00 91.56 97 LYS A N 1
ATOM 771 C CA . LYS A 1 97 ? -2.102 11.365 8.747 1.00 91.56 97 LYS A CA 1
ATOM 772 C C . LYS A 1 97 ? -2.754 12.482 9.555 1.00 91.56 97 LYS A C 1
ATOM 774 O O . LYS A 1 97 ? -3.078 12.241 10.715 1.00 91.56 97 LYS A O 1
ATOM 779 N N . THR A 1 98 ? -2.994 13.647 8.953 1.00 90.69 98 THR A N 1
ATOM 780 C CA . THR A 1 98 ? -3.645 14.783 9.629 1.00 90.69 98 THR A CA 1
ATOM 781 C C . THR A 1 98 ? -5.087 14.487 10.040 1.00 90.69 98 THR A C 1
ATOM 783 O O . THR A 1 98 ? -5.533 14.974 11.069 1.00 90.69 98 THR A O 1
ATOM 786 N N . ARG A 1 99 ? -5.813 13.657 9.280 1.00 88.69 99 ARG A N 1
ATOM 787 C CA . ARG A 1 99 ? -7.230 13.342 9.541 1.00 88.69 99 ARG A CA 1
ATOM 788 C C . ARG A 1 99 ? -7.449 12.146 10.466 1.00 88.69 99 ARG A C 1
ATOM 790 O O . ARG A 1 99 ? -8.446 12.101 11.173 1.00 88.69 99 ARG A O 1
ATOM 797 N N . GLN A 1 100 ? -6.593 11.128 10.385 1.00 85.69 100 GLN A N 1
ATOM 798 C CA . GLN A 1 100 ? -6.851 9.811 10.988 1.00 85.69 100 GLN A CA 1
ATOM 799 C C . GLN A 1 100 ? -5.680 9.254 11.811 1.00 85.69 100 GLN A C 1
ATOM 801 O O . GLN A 1 100 ? -5.812 8.195 12.430 1.00 85.69 100 GLN A O 1
ATOM 806 N N . GLY A 1 101 ? -4.536 9.937 11.824 1.00 89.38 101 GLY A N 1
ATOM 807 C CA . GLY A 1 101 ? -3.339 9.512 12.539 1.00 89.38 101 GLY A CA 1
ATOM 808 C C . GLY A 1 101 ? -2.411 8.599 11.732 1.00 89.38 101 GLY A C 1
ATOM 809 O O . GLY A 1 101 ? -2.746 8.048 10.682 1.00 89.38 101 GLY A O 1
ATOM 810 N N . PHE A 1 102 ? -1.197 8.434 12.258 1.00 88.00 102 PHE A N 1
ATOM 811 C CA . PHE A 1 102 ? -0.062 7.817 11.566 1.00 88.00 102 PHE A CA 1
ATOM 812 C C . PHE A 1 102 ? -0.310 6.365 11.131 1.00 88.00 102 PHE A C 1
ATOM 814 O O . PHE A 1 102 ? -0.102 6.018 9.970 1.00 88.00 102 PHE A O 1
ATOM 821 N N . LYS A 1 103 ? -0.805 5.516 12.043 1.00 87.44 103 LYS A N 1
ATOM 822 C CA . LYS A 1 103 ? -1.002 4.078 11.779 1.00 87.44 103 LYS A CA 1
ATOM 823 C C . LYS A 1 103 ? -1.997 3.835 10.639 1.00 87.44 103 LYS A C 1
ATOM 825 O O . LYS A 1 103 ? -1.743 3.012 9.766 1.00 87.44 103 LYS A O 1
ATOM 830 N N . LYS A 1 104 ? -3.109 4.579 10.620 1.00 86.94 104 LYS A N 1
ATOM 831 C CA . LYS A 1 104 ? -4.123 4.488 9.557 1.00 86.94 104 LYS A CA 1
ATOM 832 C C . LYS A 1 104 ? -3.587 5.019 8.227 1.00 86.94 104 LYS A C 1
ATOM 834 O O . LYS A 1 104 ? -3.840 4.418 7.188 1.00 86.94 104 LYS A O 1
ATOM 839 N N . ALA A 1 105 ? -2.791 6.088 8.266 1.00 88.75 105 ALA A N 1
ATOM 840 C CA . ALA A 1 105 ? -2.170 6.655 7.075 1.00 88.75 105 ALA A CA 1
ATOM 841 C C . ALA A 1 105 ? -1.179 5.698 6.396 1.00 88.75 105 ALA A C 1
ATOM 843 O O . ALA A 1 105 ? -1.205 5.589 5.172 1.00 88.75 105 ALA A O 1
ATOM 844 N N . ILE A 1 106 ? -0.365 4.962 7.163 1.00 89.88 106 ILE A N 1
ATOM 845 C CA . ILE A 1 106 ? 0.540 3.940 6.606 1.00 89.88 106 ILE A CA 1
ATOM 846 C C . ILE A 1 106 ? -0.249 2.846 5.890 1.00 89.88 106 ILE A C 1
ATOM 848 O O . ILE A 1 106 ? 0.064 2.511 4.753 1.00 89.88 106 ILE A O 1
ATOM 852 N N . VAL A 1 107 ? -1.287 2.304 6.529 1.00 88.31 107 VAL A N 1
ATOM 853 C CA . VAL A 1 107 ? -2.091 1.217 5.944 1.00 88.31 107 VAL A CA 1
ATOM 854 C C . VAL A 1 107 ? -2.807 1.688 4.677 1.00 88.31 107 VAL A C 1
ATOM 856 O O . VAL A 1 107 ? -2.831 0.977 3.674 1.00 88.31 107 VAL A O 1
ATOM 859 N N . ALA A 1 108 ? -3.338 2.914 4.686 1.00 88.56 108 ALA A N 1
ATOM 860 C CA . ALA A 1 108 ? -3.945 3.518 3.504 1.00 88.56 108 ALA A CA 1
ATOM 861 C C . ALA A 1 108 ? -2.929 3.711 2.366 1.00 88.56 108 ALA A C 1
ATOM 863 O O . ALA A 1 108 ? -3.258 3.473 1.203 1.00 88.56 108 ALA A O 1
ATOM 864 N N . LEU A 1 109 ? -1.698 4.125 2.688 1.00 89.38 109 LEU A N 1
ATOM 865 C CA . LEU A 1 109 ? -0.628 4.257 1.703 1.00 89.38 109 LEU A CA 1
ATOM 866 C C . LEU A 1 109 ? -0.232 2.894 1.125 1.00 89.38 109 LEU A C 1
ATOM 868 O O . LEU A 1 109 ? -0.138 2.765 -0.091 1.00 89.38 109 LEU A O 1
ATOM 872 N N . ALA A 1 110 ? -0.073 1.877 1.969 1.00 88.44 110 ALA A N 1
ATOM 873 C CA . ALA A 1 110 ? 0.252 0.522 1.543 1.00 88.44 110 ALA A CA 1
ATOM 874 C C . ALA A 1 110 ? -0.812 -0.048 0.588 1.00 88.44 110 ALA A C 1
ATOM 876 O O . ALA A 1 110 ? -0.473 -0.579 -0.468 1.00 88.44 110 ALA A O 1
ATOM 877 N N . ARG A 1 111 ? -2.108 0.162 0.880 1.00 88.62 111 ARG A N 1
ATOM 878 C CA . ARG A 1 111 ? -3.193 -0.180 -0.059 1.00 88.62 111 ARG A CA 1
ATOM 879 C C . ARG A 1 111 ? -3.040 0.553 -1.393 1.00 88.62 111 ARG A C 1
ATOM 881 O O . ARG A 1 111 ? -3.225 -0.050 -2.442 1.00 88.62 111 ARG A O 1
ATOM 888 N N . LYS A 1 112 ? -2.716 1.848 -1.364 1.00 87.25 112 LYS A N 1
ATOM 889 C CA . LYS A 1 112 ? -2.541 2.647 -2.584 1.00 87.25 112 LYS A CA 1
ATOM 890 C C . LYS A 1 112 ? -1.388 2.124 -3.446 1.00 87.25 112 LYS A C 1
ATOM 892 O O . LYS A 1 112 ? -1.560 2.027 -4.657 1.00 87.25 112 LYS A O 1
ATOM 897 N N . ILE A 1 113 ? -0.258 1.775 -2.831 1.00 85.94 113 ILE A N 1
ATOM 898 C CA . ILE A 1 113 ? 0.900 1.183 -3.519 1.00 85.94 113 ILE A CA 1
ATOM 899 C C . ILE A 1 113 ? 0.508 -0.151 -4.158 1.00 85.94 113 ILE A C 1
ATOM 901 O O . ILE A 1 113 ? 0.751 -0.337 -5.345 1.00 85.94 113 ILE A O 1
ATOM 905 N N . LEU A 1 114 ? -0.191 -1.021 -3.425 1.00 85.50 114 LEU A N 1
ATOM 906 C CA . LEU A 1 114 ? -0.666 -2.307 -3.941 1.00 85.50 114 LEU A CA 1
ATOM 907 C C . LEU A 1 114 ? -1.614 -2.149 -5.143 1.00 85.50 114 LEU A C 1
ATOM 909 O O . LEU A 1 114 ? -1.497 -2.874 -6.129 1.00 85.50 114 LEU A O 1
ATOM 913 N N . CYS A 1 115 ? -2.538 -1.184 -5.098 1.00 85.12 115 CYS A N 1
ATOM 914 C CA . CYS A 1 115 ? -3.416 -0.904 -6.236 1.00 85.12 115 CYS A CA 1
ATOM 915 C C . CYS A 1 115 ? -2.617 -0.445 -7.460 1.00 85.12 115 CYS A C 1
ATOM 917 O O . CYS A 1 115 ? -2.874 -0.909 -8.567 1.00 85.12 115 CYS A O 1
ATOM 919 N N . ILE A 1 116 ? -1.651 0.453 -7.265 1.00 82.69 116 ILE A N 1
ATOM 920 C CA . ILE A 1 116 ? -0.784 0.951 -8.337 1.00 82.69 116 ILE A CA 1
ATOM 921 C C . ILE A 1 116 ? 0.031 -0.199 -8.939 1.00 82.69 116 ILE A C 1
ATOM 923 O O . ILE A 1 116 ? 0.093 -0.342 -10.157 1.00 82.69 116 ILE A O 1
ATOM 927 N N . LEU A 1 117 ? 0.582 -1.061 -8.087 1.00 80.25 117 LEU A N 1
ATOM 928 C CA . LEU A 1 117 ? 1.339 -2.233 -8.494 1.00 80.25 117 LEU A CA 1
ATOM 929 C C . LEU A 1 117 ? 0.503 -3.199 -9.343 1.00 80.25 117 LEU A C 1
ATOM 931 O O . LEU A 1 117 ? 0.966 -3.664 -10.382 1.00 80.25 117 LEU A O 1
ATOM 935 N N . HIS A 1 118 ? -0.740 -3.466 -8.939 1.00 81.50 118 HIS A N 1
ATOM 936 C CA . HIS A 1 118 ? -1.659 -4.309 -9.706 1.00 81.50 118 HIS A CA 1
ATOM 937 C C . HIS A 1 118 ? -1.892 -3.767 -11.123 1.00 81.50 118 HIS A C 1
ATOM 939 O O . HIS A 1 118 ? -1.820 -4.532 -12.085 1.00 81.50 118 HIS A O 1
ATOM 945 N N . HIS A 1 119 ? -2.082 -2.452 -11.271 1.00 80.44 119 HIS A N 1
ATOM 946 C CA . HIS A 1 119 ? -2.244 -1.833 -12.591 1.00 80.44 119 HIS A CA 1
ATOM 947 C C . HIS A 1 119 ? -0.961 -1.933 -13.416 1.00 80.44 119 HIS A C 1
ATOM 949 O O . HIS A 1 119 ? -1.027 -2.243 -14.603 1.00 80.44 119 HIS A O 1
ATOM 955 N N . PHE A 1 120 ? 0.203 -1.741 -12.791 1.00 75.31 120 PHE A N 1
ATOM 956 C CA . PHE A 1 120 ? 1.483 -1.872 -13.483 1.00 75.31 120 PHE A CA 1
ATOM 957 C C . PHE A 1 120 ? 1.739 -3.271 -14.011 1.00 75.31 120 PHE A C 1
ATOM 959 O O . PHE A 1 120 ? 2.125 -3.443 -15.165 1.00 75.31 120 PHE A O 1
ATOM 966 N N . LEU A 1 121 ? 1.487 -4.276 -13.183 1.00 74.44 121 LEU A N 1
ATOM 967 C CA . LEU A 1 121 ? 1.686 -5.667 -13.557 1.00 74.44 121 LEU A CA 1
ATOM 968 C C . LEU A 1 121 ? 0.640 -6.161 -14.569 1.00 74.44 121 LEU A C 1
ATOM 970 O O . LEU A 1 121 ? 0.936 -7.065 -15.347 1.00 74.44 121 LEU A O 1
ATOM 974 N N . THR A 1 122 ? -0.558 -5.570 -14.580 1.00 75.94 122 THR A N 1
ATOM 975 C CA . THR A 1 122 ? -1.614 -5.909 -15.548 1.00 75.94 122 THR A CA 1
ATOM 976 C C . THR A 1 122 ? -1.363 -5.263 -16.913 1.00 75.94 122 THR A C 1
ATOM 978 O O . THR A 1 122 ? -1.524 -5.931 -17.932 1.00 75.94 122 THR A O 1
ATOM 981 N N . ASN A 1 123 ? -0.930 -3.997 -16.941 1.00 69.81 123 ASN A N 1
ATOM 982 C CA . ASN A 1 123 ? -0.792 -3.219 -18.178 1.00 69.81 123 ASN A CA 1
ATOM 983 C C . ASN A 1 123 ? 0.633 -3.228 -18.769 1.00 69.81 123 ASN A C 1
ATOM 985 O O . ASN A 1 123 ? 0.810 -2.809 -19.906 1.00 69.81 123 ASN A O 1
ATOM 989 N N . ILE A 1 124 ? 1.649 -3.707 -18.032 1.00 64.44 124 ILE A N 1
ATOM 990 C CA . ILE A 1 124 ? 3.071 -3.747 -18.452 1.00 64.44 124 ILE A CA 1
ATOM 991 C C . ILE A 1 124 ? 3.604 -2.349 -18.850 1.00 64.44 124 ILE A C 1
ATOM 993 O O . ILE A 1 124 ? 4.556 -2.203 -19.609 1.00 64.44 124 ILE A O 1
ATOM 997 N N . GLU A 1 125 ? 3.020 -1.280 -18.313 1.00 61.69 125 GLU A N 1
ATOM 998 C CA . GLU A 1 125 ? 3.531 0.079 -18.509 1.00 61.69 125 GLU A CA 1
ATOM 999 C C . GLU A 1 125 ? 4.590 0.410 -17.436 1.00 61.69 125 GLU A C 1
ATOM 1001 O O . GLU A 1 125 ? 4.557 -0.145 -16.341 1.00 61.69 125 GLU A O 1
ATOM 1006 N N . PRO A 1 126 ? 5.580 1.276 -17.693 1.00 59.84 126 PRO A N 1
ATOM 1007 C CA . PRO A 1 126 ? 6.523 1.708 -16.658 1.00 59.84 126 PRO A CA 1
ATOM 1008 C C . PRO A 1 126 ? 5.893 2.751 -15.715 1.00 59.84 126 PRO A C 1
ATOM 1010 O O . PRO A 1 126 ? 5.181 3.650 -1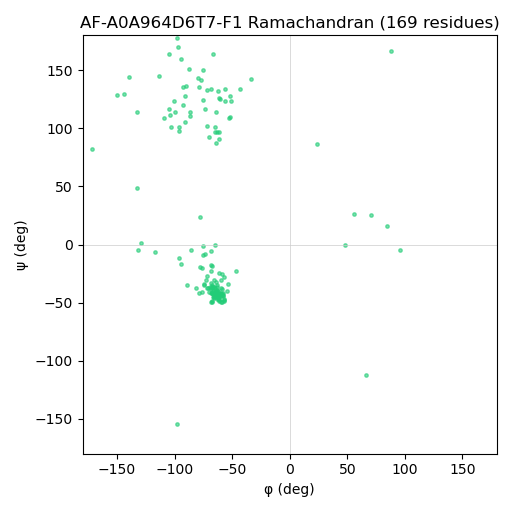6.166 1.00 59.84 126 PRO A O 1
ATOM 1013 N N . TYR A 1 127 ? 6.196 2.690 -14.407 1.00 57.44 127 TYR A N 1
ATOM 1014 C CA . TYR A 1 127 ? 5.770 3.733 -13.460 1.00 57.44 127 TYR A CA 1
ATOM 1015 C C . TYR A 1 127 ? 6.424 5.069 -13.785 1.00 57.44 127 TYR A C 1
ATOM 1017 O O . TYR A 1 127 ? 7.633 5.232 -13.652 1.00 57.44 127 TYR A O 1
ATOM 1025 N N . LYS A 1 128 ? 5.598 6.039 -14.184 1.00 64.00 128 LYS A N 1
ATOM 1026 C CA . LYS A 1 128 ? 5.987 7.440 -14.338 1.00 64.00 128 LYS A CA 1
ATOM 1027 C C . LYS A 1 128 ? 5.461 8.226 -13.144 1.00 64.00 128 LYS A C 1
ATOM 1029 O O . LYS A 1 128 ? 4.277 8.561 -13.054 1.00 64.00 128 LYS A O 1
ATOM 1034 N N . GLU A 1 129 ? 6.350 8.509 -12.198 1.00 57.88 129 GLU A N 1
ATOM 1035 C CA . GLU A 1 129 ? 6.108 9.549 -11.207 1.00 57.88 129 GLU A CA 1
ATOM 1036 C C . GLU A 1 129 ? 6.191 10.885 -11.950 1.00 57.88 129 GLU A C 1
ATOM 1038 O O . GLU A 1 129 ? 7.277 11.396 -12.182 1.00 57.88 129 GLU A O 1
ATOM 1043 N N . ASN A 1 130 ? 5.056 11.407 -12.432 1.00 53.78 130 ASN A N 1
ATOM 1044 C CA . ASN A 1 130 ? 5.030 12.766 -12.977 1.00 53.78 130 ASN A CA 1
ATOM 1045 C C . ASN A 1 130 ? 5.391 13.712 -11.818 1.00 53.78 130 ASN A C 1
ATOM 1047 O O . ASN A 1 130 ? 4.522 14.005 -10.987 1.00 53.78 130 ASN A O 1
ATOM 1051 N N . ASP A 1 131 ? 6.665 14.105 -11.744 1.00 48.38 131 ASP A N 1
ATOM 1052 C CA . ASP A 1 131 ? 7.216 15.101 -10.813 1.00 48.38 131 ASP A CA 1
ATOM 1053 C C . ASP A 1 131 ? 6.714 16.519 -11.132 1.00 48.38 131 ASP A C 1
ATOM 1055 O O . ASP A 1 131 ? 6.897 17.457 -10.360 1.00 48.38 131 ASP A O 1
ATOM 1059 N N . GLU A 1 132 ? 5.984 16.665 -12.230 1.00 42.31 132 GLU A N 1
ATOM 1060 C CA . GLU A 1 132 ? 5.307 17.887 -12.608 1.00 42.31 132 GLU A CA 1
ATOM 1061 C C . GLU A 1 132 ? 3.870 17.853 -12.079 1.00 42.31 132 GLU A C 1
ATOM 1063 O O . GLU A 1 132 ? 3.159 16.838 -12.154 1.00 42.31 132 GLU A O 1
ATOM 1068 N N . THR A 1 133 ? 3.441 18.981 -11.505 1.00 36.19 133 THR A N 1
ATOM 1069 C CA . THR A 1 133 ? 2.032 19.311 -11.250 1.00 36.19 133 THR A CA 1
ATOM 1070 C C . THR A 1 133 ? 1.149 18.733 -12.350 1.00 36.19 133 THR A C 1
ATOM 1072 O O . THR A 1 133 ? 1.582 18.764 -13.500 1.00 36.19 133 THR A O 1
ATOM 1075 N N . PRO A 1 134 ? -0.065 18.220 -12.059 1.00 34.94 134 PRO A N 1
ATOM 1076 C CA . PRO A 1 134 ? -0.930 17.725 -13.119 1.00 34.94 134 PRO A CA 1
ATOM 1077 C C . PRO A 1 134 ? -1.047 18.833 -14.160 1.00 34.94 134 PRO A C 1
ATOM 1079 O O . PRO A 1 134 ? -1.654 19.867 -13.878 1.00 34.94 134 PRO A O 1
ATOM 1082 N N . ILE A 1 135 ? -0.434 18.635 -15.330 1.00 42.03 135 ILE A N 1
ATOM 1083 C CA . ILE A 1 135 ? -0.754 19.418 -16.508 1.00 42.03 135 ILE A CA 1
ATOM 1084 C C . ILE A 1 135 ? -2.222 19.076 -16.707 1.00 42.03 135 ILE A C 1
ATOM 1086 O O . ILE A 1 135 ? -2.566 17.971 -17.133 1.00 42.03 135 ILE A O 1
ATOM 1090 N N . LYS A 1 136 ? -3.100 19.952 -16.207 1.00 43.03 136 LYS A N 1
ATOM 1091 C CA . LYS A 1 136 ? -4.538 19.860 -16.412 1.00 43.03 136 LYS A CA 1
ATOM 1092 C C . LYS A 1 136 ? -4.690 19.753 -17.916 1.00 43.03 136 LYS A C 1
ATOM 1094 O O . LYS A 1 136 ? -4.395 20.730 -18.585 1.00 43.03 136 LYS A O 1
ATOM 1099 N N . ASN A 1 137 ? -5.065 18.569 -18.398 1.00 46.34 137 ASN A N 1
ATOM 1100 C CA . ASN A 1 137 ? -5.456 18.276 -19.770 1.00 46.34 137 ASN A CA 1
ATOM 1101 C C . ASN A 1 137 ? -4.883 19.273 -20.783 1.00 46.34 137 ASN A C 1
ATOM 1103 O O . ASN A 1 137 ? -5.578 20.227 -21.141 1.00 46.34 137 ASN A O 1
ATOM 1107 N N . LEU A 1 138 ? -3.667 19.052 -21.288 1.00 51.25 138 LEU A N 1
ATOM 1108 C CA . LEU A 1 138 ? -3.387 19.638 -22.589 1.00 51.25 138 LEU A CA 1
ATOM 1109 C C . LEU A 1 138 ? -4.339 18.920 -23.546 1.00 51.25 138 LEU A C 1
ATOM 1111 O O . LEU A 1 138 ? -4.145 17.748 -23.871 1.00 51.25 138 LEU A O 1
ATOM 1115 N N . LYS A 1 139 ? -5.445 19.580 -23.901 1.00 49.81 139 LYS A N 1
ATOM 1116 C CA . LYS A 1 139 ? -6.258 19.173 -25.039 1.00 49.81 139 LYS A CA 1
ATOM 1117 C C . LYS A 1 139 ? -5.331 19.302 -26.241 1.00 49.81 139 LYS A C 1
ATOM 1119 O O . LYS A 1 139 ? -5.210 20.381 -26.805 1.00 49.81 139 LYS A O 1
ATOM 1124 N N . LEU A 1 140 ? -4.628 18.223 -26.573 1.00 46.41 140 LEU A N 1
ATOM 1125 C CA . LEU A 1 140 ? -3.983 18.102 -27.867 1.00 46.41 140 LEU A CA 1
ATOM 1126 C C . LEU A 1 140 ? -5.100 18.297 -28.903 1.00 46.41 140 LEU A C 1
ATOM 1128 O O . LEU A 1 140 ? -6.124 17.606 -28.792 1.00 46.41 140 LEU A O 1
ATOM 1132 N N . PRO A 1 141 ? -4.968 19.267 -29.826 1.00 43.12 141 PRO A N 1
ATOM 1133 C CA . PRO A 1 141 ? -5.919 19.434 -30.912 1.00 43.12 141 PRO A CA 1
ATOM 1134 C C . PRO A 1 141 ? -6.094 18.075 -31.588 1.00 43.12 141 PRO A C 1
ATOM 1136 O O . PRO A 1 141 ? -5.118 17.437 -31.976 1.00 43.12 141 PRO A O 1
ATOM 1139 N N . LYS A 1 142 ? -7.333 17.584 -31.663 1.00 50.41 142 LYS A N 1
ATOM 1140 C CA . LYS A 1 142 ? -7.666 16.286 -32.278 1.00 50.41 142 LYS A CA 1
ATOM 1141 C C . LYS A 1 142 ? -7.680 16.374 -33.807 1.00 50.41 142 LYS A C 1
ATOM 1143 O O . LYS A 1 142 ? -8.342 15.575 -34.470 1.00 50.41 142 LYS A O 1
ATOM 1148 N N . ASP A 1 143 ? -6.974 17.348 -34.358 1.00 45.88 143 ASP A N 1
ATOM 1149 C CA . ASP A 1 143 ? -7.034 17.671 -35.766 1.00 45.88 143 ASP A CA 1
ATOM 1150 C C . ASP A 1 143 ? -5.947 16.864 -36.475 1.00 45.88 143 ASP A C 1
ATOM 1152 O O . ASP A 1 143 ? -4.804 16.772 -36.031 1.00 45.88 143 ASP A O 1
ATOM 1156 N N . LYS A 1 144 ? -6.382 16.162 -37.520 1.00 43.94 144 LYS A N 1
ATOM 1157 C CA . LYS A 1 144 ? -5.667 15.104 -38.234 1.00 43.94 144 LYS A CA 1
ATOM 1158 C C . LYS A 1 144 ? -4.196 15.439 -38.499 1.00 43.94 144 LYS A C 1
ATOM 1160 O O . LYS A 1 144 ? -3.864 16.485 -39.046 1.00 43.94 144 LYS A O 1
ATOM 1165 N N . VAL A 1 145 ? -3.337 14.459 -38.220 1.00 51.06 145 VAL A N 1
ATOM 1166 C CA . VAL A 1 145 ? -1.969 14.375 -38.742 1.00 51.06 145 VAL A CA 1
ATOM 1167 C C . VAL A 1 145 ? -2.044 14.217 -40.262 1.00 51.06 145 VAL A C 1
ATOM 1169 O O . VAL A 1 145 ? -2.106 13.102 -40.769 1.00 51.06 145 VAL A O 1
ATOM 1172 N N . SER A 1 146 ? -2.096 15.331 -40.984 1.00 49.31 146 SER A N 1
ATOM 1173 C CA . SER A 1 146 ? -1.748 15.413 -42.403 1.00 49.31 146 SER A CA 1
ATOM 1174 C C . SER A 1 146 ? -1.726 16.877 -42.830 1.00 49.31 146 SER A C 1
ATOM 1176 O O . SER A 1 146 ? -2.703 17.378 -43.371 1.00 49.31 146 SER A O 1
ATOM 1178 N N . A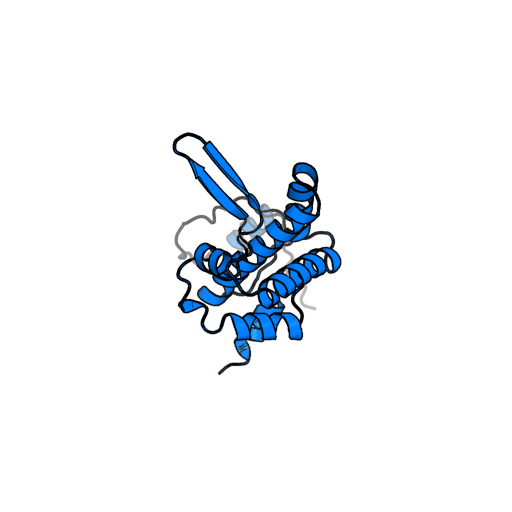SN A 1 147 ? -0.626 17.571 -42.572 1.00 52.47 147 ASN A N 1
ATOM 1179 C CA . ASN A 1 147 ? -0.181 18.659 -43.432 1.00 52.47 147 ASN A CA 1
ATOM 1180 C C . ASN A 1 147 ? 1.338 18.703 -43.324 1.00 52.47 147 ASN A C 1
ATOM 1182 O O . ASN A 1 147 ? 1.895 18.679 -42.228 1.00 52.47 147 ASN A O 1
ATOM 1186 N N . ILE A 1 148 ? 2.007 18.701 -44.471 1.00 54.66 148 ILE A N 1
ATOM 1187 C CA . ILE A 1 148 ? 3.420 19.050 -44.559 1.00 54.66 148 ILE A CA 1
ATOM 1188 C C . ILE A 1 148 ? 3.467 20.527 -44.154 1.00 54.66 148 ILE A C 1
ATOM 1190 O O . ILE A 1 148 ? 3.094 21.388 -44.943 1.00 54.66 148 ILE A O 1
ATOM 1194 N N . MET A 1 149 ? 3.779 20.804 -42.888 1.00 59.09 149 MET A N 1
ATOM 1195 C CA . MET A 1 149 ? 3.829 22.171 -42.373 1.00 59.09 149 MET A CA 1
ATOM 1196 C C . MET A 1 149 ? 5.134 22.822 -42.809 1.00 59.09 149 MET A C 1
ATOM 1198 O O . MET A 1 149 ? 6.203 22.205 -42.762 1.00 59.09 149 MET A O 1
ATOM 1202 N N . THR A 1 150 ? 5.035 24.065 -43.262 1.00 75.75 150 THR A N 1
ATOM 1203 C CA . THR A 1 150 ? 6.183 24.791 -43.814 1.00 75.75 150 THR A CA 1
ATOM 1204 C C . THR A 1 150 ? 7.096 25.241 -42.669 1.00 75.75 150 THR A C 1
ATOM 1206 O O . THR A 1 150 ? 6.622 25.489 -41.559 1.00 75.75 150 THR A O 1
ATOM 1209 N N . ALA A 1 151 ? 8.409 25.356 -42.904 1.00 77.06 151 ALA A N 1
ATOM 1210 C CA . ALA A 1 151 ? 9.378 25.712 -41.858 1.00 77.06 151 ALA A CA 1
ATOM 1211 C C . ALA A 1 151 ? 9.004 27.009 -41.109 1.00 77.06 151 ALA A C 1
ATOM 1213 O O . ALA A 1 151 ? 9.184 27.094 -39.896 1.00 77.06 151 ALA A O 1
ATOM 1214 N N . ASP A 1 152 ? 8.401 27.974 -41.805 1.00 76.69 152 ASP A N 1
ATOM 1215 C CA . ASP A 1 152 ? 7.943 29.237 -41.219 1.00 76.69 152 ASP A CA 1
ATOM 1216 C C . ASP A 1 152 ? 6.750 29.069 -40.265 1.00 76.69 152 ASP A C 1
ATOM 1218 O O . ASP A 1 152 ? 6.685 29.722 -39.222 1.00 76.69 152 ASP A O 1
ATOM 1222 N N . GLU A 1 153 ? 5.828 28.151 -40.564 1.00 77.75 153 GLU A N 1
ATOM 1223 C CA . GLU A 1 153 ? 4.702 27.839 -39.674 1.00 77.75 153 GLU A CA 1
ATOM 1224 C C . GLU A 1 153 ? 5.197 27.165 -38.393 1.00 77.75 153 GLU A C 1
ATOM 1226 O O . GLU A 1 153 ? 4.719 27.466 -37.298 1.00 77.75 153 GLU A O 1
ATOM 1231 N N . MET A 1 154 ? 6.211 26.305 -38.520 1.00 72.88 154 MET A N 1
ATOM 1232 C CA . MET A 1 154 ? 6.850 25.655 -37.380 1.00 72.88 154 MET A CA 1
ATOM 1233 C C . MET A 1 154 ? 7.549 26.675 -36.473 1.00 72.88 154 MET A C 1
ATOM 1235 O O . MET A 1 154 ? 7.375 26.630 -35.254 1.00 72.88 154 MET A O 1
ATOM 1239 N N . ILE A 1 155 ? 8.289 27.626 -37.056 1.00 80.19 155 ILE A N 1
ATOM 1240 C CA . ILE A 1 155 ? 8.956 28.705 -36.310 1.00 80.19 155 ILE A CA 1
ATOM 1241 C C . ILE A 1 155 ? 7.926 29.549 -35.556 1.00 80.19 155 ILE A C 1
ATOM 1243 O O . ILE A 1 155 ? 8.125 29.854 -34.379 1.00 80.19 155 ILE A O 1
ATOM 1247 N N . LYS A 1 156 ? 6.801 29.874 -36.199 1.00 78.50 156 LYS A N 1
ATOM 1248 C CA . LYS A 1 156 ? 5.734 30.671 -35.589 1.00 78.50 156 LYS A CA 1
ATOM 1249 C C . LYS A 1 156 ? 5.109 29.976 -34.378 1.00 78.50 156 LYS A C 1
ATOM 1251 O O . LYS A 1 156 ? 4.996 30.587 -33.320 1.00 78.50 156 LYS A O 1
ATOM 1256 N N . ILE A 1 157 ? 4.774 28.691 -34.500 1.00 80.94 157 ILE A N 1
ATOM 1257 C CA . ILE A 1 157 ? 4.198 27.910 -33.392 1.00 80.94 157 ILE A CA 1
ATOM 1258 C C . ILE A 1 157 ? 5.181 27.813 -32.219 1.00 80.94 157 ILE A C 1
ATOM 1260 O O . ILE A 1 157 ? 4.787 27.956 -31.063 1.00 80.94 157 ILE A O 1
ATOM 1264 N N . LEU A 1 158 ? 6.463 27.580 -32.505 1.00 78.81 158 LEU A N 1
ATOM 1265 C CA . LEU A 1 158 ? 7.493 27.475 -31.471 1.00 78.81 158 LEU A CA 1
ATOM 1266 C C . LEU A 1 158 ? 7.736 28.815 -30.763 1.00 78.81 158 LEU A C 1
ATOM 1268 O O . LEU A 1 158 ? 7.920 28.829 -29.545 1.00 78.81 158 LEU A O 1
ATOM 1272 N N . SER A 1 159 ? 7.665 29.926 -31.500 1.00 77.62 159 SER A N 1
ATOM 1273 C CA . SER A 1 159 ? 7.742 31.277 -30.940 1.00 77.62 159 SER A CA 1
ATOM 1274 C C . SER A 1 159 ? 6.539 31.596 -30.045 1.00 77.62 159 SER A C 1
ATOM 1276 O O . SER A 1 159 ? 6.726 32.104 -28.942 1.00 77.62 159 SER A O 1
ATOM 1278 N N . ASP A 1 160 ? 5.317 31.257 -30.469 1.00 76.12 160 ASP A N 1
ATOM 1279 C CA . ASP A 1 160 ? 4.095 31.460 -29.670 1.00 76.12 160 ASP A CA 1
ATOM 1280 C C . ASP A 1 160 ? 4.082 30.585 -28.405 1.00 76.12 160 ASP A C 1
ATOM 1282 O O . ASP A 1 160 ? 3.556 30.978 -27.363 1.00 76.12 160 ASP A O 1
ATOM 1286 N N . ALA A 1 161 ? 4.713 29.409 -28.468 1.00 69.50 161 ALA A N 1
ATOM 1287 C CA . ALA A 1 161 ? 4.946 28.542 -27.316 1.00 69.50 161 ALA A CA 1
ATOM 1288 C C . ALA A 1 161 ? 6.078 29.039 -26.388 1.00 69.50 161 ALA A C 1
ATOM 1290 O O . ALA A 1 161 ? 6.332 28.419 -25.354 1.00 69.50 161 ALA A O 1
ATOM 1291 N N . GLY A 1 162 ? 6.737 30.152 -26.728 1.00 72.25 162 GLY A N 1
ATOM 1292 C CA . GLY A 1 162 ? 7.743 30.813 -25.895 1.00 72.25 162 GLY A CA 1
ATOM 1293 C C . GLY A 1 162 ? 9.160 30.250 -26.023 1.00 72.25 162 GLY A C 1
ATOM 1294 O O . GLY A 1 162 ? 9.998 30.524 -25.163 1.00 72.25 162 GLY A O 1
ATOM 1295 N N . TYR A 1 163 ? 9.452 29.471 -27.067 1.00 78.31 163 TYR A N 1
ATOM 1296 C CA . TYR A 1 163 ? 10.803 28.981 -27.341 1.00 78.31 163 TYR A CA 1
ATOM 1297 C C . TYR A 1 163 ? 11.572 29.962 -28.231 1.00 78.31 163 TYR A C 1
ATOM 1299 O O . TYR A 1 163 ? 11.063 30.448 -29.238 1.00 78.31 163 TYR A O 1
ATOM 1307 N N . VAL A 1 164 ? 12.837 30.218 -27.890 1.00 71.56 164 VAL A N 1
ATOM 1308 C CA . VAL A 1 164 ? 13.737 31.038 -28.712 1.00 71.56 164 VAL A CA 1
ATOM 1309 C C . VAL A 1 164 ? 14.402 30.141 -29.752 1.00 71.56 164 VAL A C 1
ATOM 1311 O O . VAL A 1 164 ? 15.221 29.289 -29.411 1.00 71.56 164 VAL A O 1
ATOM 1314 N N . VAL A 1 165 ? 14.036 30.319 -31.022 1.00 75.81 165 VAL A N 1
ATOM 1315 C CA . VAL A 1 165 ? 14.573 29.541 -32.146 1.00 75.81 165 VAL A CA 1
ATOM 1316 C C . VAL A 1 165 ? 15.658 30.354 -32.846 1.00 75.81 165 VAL A C 1
ATOM 1318 O O . VAL A 1 165 ? 15.375 31.382 -33.458 1.00 75.81 165 VAL A O 1
ATOM 1321 N N . SER A 1 166 ? 16.905 29.891 -32.779 1.00 74.75 166 SER A N 1
ATOM 1322 C CA . SER A 1 166 ? 18.024 30.447 -33.542 1.00 74.75 166 SER A CA 1
ATOM 1323 C C . SER A 1 166 ? 18.526 29.431 -34.565 1.00 74.75 166 SER A C 1
ATOM 1325 O O . SER A 1 166 ? 18.508 28.221 -34.330 1.00 74.75 166 SER A O 1
ATOM 1327 N N . LYS A 1 167 ? 18.967 29.912 -35.733 1.00 69.25 167 LYS A N 1
ATOM 1328 C CA . LYS A 1 167 ? 19.674 29.055 -36.690 1.00 69.25 167 LYS A CA 1
ATOM 1329 C C . LYS A 1 167 ? 21.069 28.767 -36.125 1.00 69.25 167 LYS A C 1
ATOM 1331 O O . LYS A 1 167 ? 21.724 29.714 -35.684 1.00 69.25 167 LYS A O 1
ATOM 1336 N N . PRO A 1 168 ? 21.533 27.505 -36.124 1.00 65.19 168 PRO A N 1
ATOM 1337 C CA . PRO A 1 168 ? 22.894 27.207 -35.712 1.00 65.19 168 PRO A CA 1
ATOM 1338 C C . PRO A 1 168 ? 23.855 27.947 -36.645 1.00 65.19 168 PRO A C 1
ATOM 1340 O O . PRO A 1 168 ? 23.754 27.836 -37.868 1.00 65.19 168 PRO A O 1
ATOM 1343 N N . VAL A 1 169 ? 24.753 28.737 -36.059 1.00 64.38 169 VAL A N 1
ATOM 1344 C CA . VAL A 1 169 ? 25.834 29.391 -36.795 1.00 64.38 169 VAL A CA 1
ATOM 1345 C C . VAL A 1 169 ? 26.813 28.281 -37.162 1.00 64.38 169 VAL A C 1
ATOM 1347 O O . VAL A 1 169 ? 27.511 27.762 -36.294 1.00 64.38 169 VAL A O 1
ATOM 1350 N N . MET A 1 170 ? 26.782 27.834 -38.415 1.00 55.03 170 MET A N 1
ATOM 1351 C CA . MET A 1 170 ? 27.786 26.902 -38.923 1.00 55.03 170 MET A CA 1
ATOM 1352 C C . MET A 1 170 ? 29.076 27.701 -39.123 1.00 55.03 170 MET A C 1
ATOM 1354 O O . MET A 1 170 ? 29.068 28.680 -39.870 1.00 55.03 170 MET A O 1
ATOM 1358 N N . GLY A 1 171 ? 30.119 27.337 -38.376 1.00 52.72 171 GLY A N 1
ATOM 1359 C CA . GLY A 1 171 ? 31.472 27.874 -38.539 1.00 52.72 171 GLY A CA 1
ATOM 1360 C C . GLY A 1 171 ? 32.189 27.286 -39.742 1.00 52.72 171 GLY A C 1
ATOM 1361 O O . GLY A 1 171 ? 31.776 26.194 -40.195 1.00 52.72 171 GLY A O 1
#

Radius of gyration: 22.58 Å; Cα contacts (8 Å, |Δi|>4): 158; chains: 1; bounding box: 61×47×57 Å

Secondary structure (DSSP, 8-state):
--SHHHHHHTTSTT--HHHHHHHHHHH--GGG-SSHHHHHHHHT-SEEEEEETTEEEEEEE---S-HHHHHHHHHHHHHHHHH-TTSHHHHHHHHHHHHH-HHHHHHHHHHHHHHHHHHHHHH--------S------------S-----HHHHHHHHHHTT---------

Nearest PDB structures (foldseek):
  8wt6-assembly1_D  TM=8.383E-01  e=4.545E-05  Escherichia coli
  5jcs-assembly1_D  TM=2.468E-01  e=9.763E+00  Saccharomyces cerevisiae S288C
  6bq1-assembly1_E  TM=1.668E-01  e=5.509E+00  Homo sapiens